Protein AF-A0A944ZKQ4-F1 (afdb_monomer)

pLDDT: mean 84.69, std 7.75, range [57.59, 96.38]

Foldseek 3Di:
DVPPPDDPVCSLVVLVVVLVVCVVVVHDDDDDDPDPVSVVSNVDDDDDD

Solvent-accessible surface area (backbone atoms only — not comparable to full-atom values): 3329 Å² total; per-residue (Å²): 106,98,48,81,88,48,57,72,68,58,35,55,53,52,50,53,50,54,52,52,51,31,60,76,67,72,48,93,78,85,90,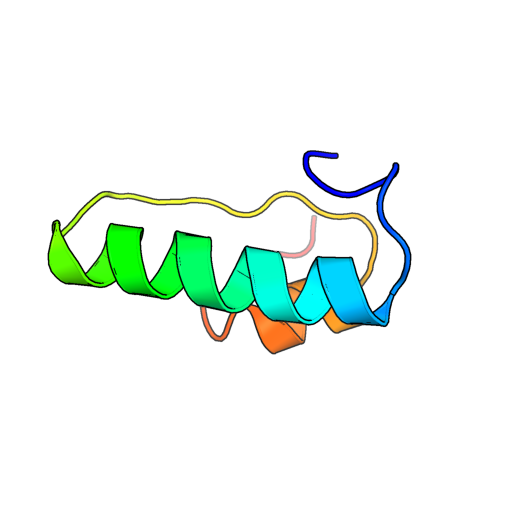72,71,94,46,69,72,58,53,60,72,65,73,62,92,82,86,87,132

Secondary structure (DSSP, 8-state):
-TTTTS-HHHHHHHHHHHHHHHHHTT-------S-HHHHHHH-S-----

Radius of gyration: 10.71 Å; Cα contacts (8 Å, |Δi|>4): 20; chains: 1; bounding box: 24×15×28 Å

Sequence (49 aa):
EPFSKLDQELRGRFRKQVFAYAVKNQLPTLLVTHDPADARAAGGDILSL

Mean predicted aligned error: 4.72 Å

Structure (mmCIF, N/CA/C/O backbone):
data_AF-A0A944ZKQ4-F1
#
_entry.id   AF-A0A944ZKQ4-F1
#
loop_
_atom_site.group_PDB
_atom_site.id
_atom_site.type_symbol
_atom_site.label_atom_id
_atom_site.label_alt_id
_atom_site.label_comp_id
_atom_site.label_asym_id
_atom_site.label_entity_id
_atom_site.label_seq_id
_atom_site.pdbx_PDB_ins_code
_atom_site.Cartn_x
_atom_site.Cartn_y
_atom_site.Cartn_z
_atom_site.occupancy
_atom_site.B_iso_or_equiv
_atom_site.auth_seq_id
_atom_site.auth_comp_id
_atom_site.auth_asym_id
_atom_site.auth_atom_id
_atom_site.pdbx_PDB_model_num
ATOM 1 N N . GLU A 1 1 ? 4.032 8.077 -8.999 1.00 57.59 1 GLU A N 1
ATOM 2 C CA . GLU A 1 1 ? 3.761 7.156 -7.875 1.00 57.59 1 GLU A CA 1
ATOM 3 C C . GLU A 1 1 ? 4.608 7.512 -6.673 1.00 57.59 1 GLU A C 1
ATOM 5 O O . GLU A 1 1 ? 5.710 8.013 -6.874 1.00 57.59 1 GLU A O 1
ATOM 10 N N . PRO A 1 2 ? 4.110 7.285 -5.447 1.00 64.06 2 PRO A N 1
ATOM 11 C CA . PRO A 1 2 ? 4.782 7.725 -4.223 1.00 64.06 2 PRO A CA 1
ATOM 12 C C . PRO A 1 2 ? 6.133 7.039 -3.981 1.00 64.06 2 PRO A C 1
ATOM 14 O O . PRO A 1 2 ? 6.956 7.573 -3.244 1.00 64.06 2 PRO A O 1
ATOM 17 N N . PHE A 1 3 ? 6.395 5.893 -4.618 1.00 67.62 3 PHE A N 1
ATOM 18 C CA . PHE A 1 3 ? 7.576 5.081 -4.325 1.00 67.62 3 PHE A CA 1
ATOM 19 C C . PHE A 1 3 ? 8.484 4.794 -5.527 1.00 67.62 3 PHE A C 1
ATOM 21 O O . PHE A 1 3 ? 9.439 4.034 -5.399 1.00 67.62 3 PHE A O 1
ATOM 28 N N . SER A 1 4 ? 8.243 5.405 -6.691 1.00 69.06 4 SER A N 1
ATOM 29 C CA . SER A 1 4 ? 8.981 5.070 -7.922 1.00 69.06 4 SER A CA 1
ATOM 30 C C . SER A 1 4 ? 10.473 5.431 -7.906 1.00 69.06 4 SER A C 1
ATOM 32 O O . SER A 1 4 ? 11.187 5.045 -8.824 1.00 69.06 4 SER A O 1
ATOM 34 N N . LYS A 1 5 ? 10.954 6.167 -6.894 1.00 73.56 5 LYS A N 1
ATOM 35 C CA . LYS A 1 5 ? 12.374 6.532 -6.730 1.00 73.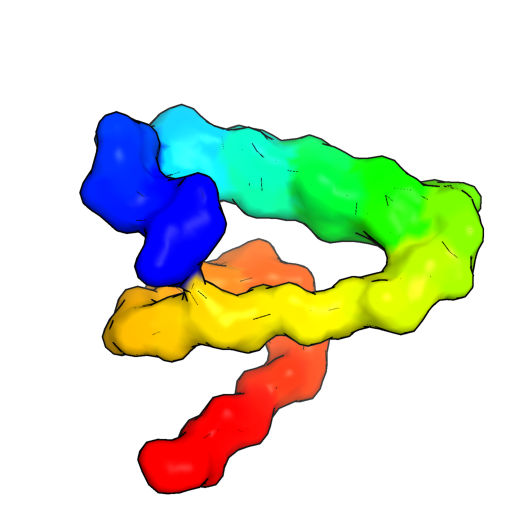56 5 LYS A CA 1
ATOM 36 C C . LYS A 1 5 ? 13.125 5.694 -5.685 1.00 73.56 5 LYS A C 1
ATOM 38 O O . LYS A 1 5 ? 14.294 5.969 -5.443 1.00 73.56 5 LYS A O 1
ATOM 43 N N . LEU A 1 6 ? 12.472 4.724 -5.044 1.00 76.25 6 LEU A N 1
ATOM 44 C CA . LEU A 1 6 ? 13.095 3.851 -4.044 1.00 76.25 6 LEU A CA 1
ATOM 45 C C . LEU A 1 6 ? 13.449 2.500 -4.674 1.00 76.25 6 LEU A C 1
ATOM 47 O O . LEU A 1 6 ? 12.722 2.014 -5.545 1.00 76.25 6 LEU A O 1
ATOM 51 N N . ASP A 1 7 ? 14.533 1.881 -4.207 1.00 80.88 7 ASP A N 1
ATOM 52 C CA . ASP A 1 7 ? 14.828 0.482 -4.520 1.00 80.88 7 ASP A CA 1
ATOM 53 C C . ASP A 1 7 ? 13.713 -0.443 -3.996 1.00 80.88 7 ASP A C 1
ATOM 55 O O . ASP A 1 7 ? 12.962 -0.079 -3.090 1.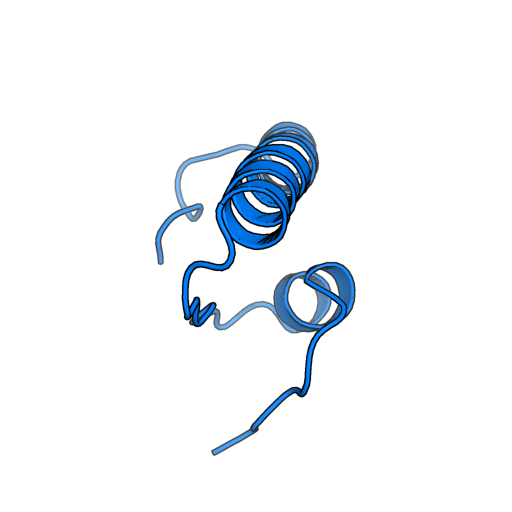00 80.88 7 ASP A O 1
ATOM 59 N N . GLN A 1 8 ? 13.575 -1.631 -4.592 1.00 73.81 8 GLN A N 1
ATOM 60 C CA . GLN A 1 8 ? 12.452 -2.549 -4.348 1.00 73.81 8 GLN A CA 1
ATOM 61 C C . GLN A 1 8 ? 12.291 -2.943 -2.870 1.00 73.81 8 GLN A C 1
ATOM 63 O O . GLN A 1 8 ? 11.165 -3.042 -2.372 1.00 73.81 8 GLN A O 1
ATOM 68 N N . GLU A 1 9 ? 13.404 -3.148 -2.165 1.00 79.75 9 GLU A N 1
ATOM 69 C CA . GLU A 1 9 ? 13.405 -3.556 -0.761 1.00 79.75 9 GLU A CA 1
ATOM 70 C C . GLU A 1 9 ? 12.932 -2.405 0.135 1.00 79.75 9 GLU A C 1
ATOM 72 O O . GLU A 1 9 ? 12.012 -2.563 0.952 1.00 79.75 9 GLU A O 1
ATOM 77 N N . LEU A 1 10 ? 13.493 -1.213 -0.077 1.00 83.25 10 LEU A N 1
ATOM 78 C CA . LEU A 1 10 ? 13.123 -0.002 0.638 1.00 83.25 10 LEU A CA 1
ATOM 79 C C . LEU A 1 10 ? 11.671 0.386 0.356 1.00 83.25 10 LEU A C 1
ATOM 81 O O . LEU A 1 10 ? 10.951 0.759 1.283 1.00 83.25 10 LEU A O 1
ATOM 85 N N . ARG A 1 11 ? 11.206 0.211 -0.884 1.00 82.12 11 ARG A N 1
ATOM 86 C CA . ARG A 1 11 ? 9.802 0.371 -1.294 1.00 82.12 11 ARG A CA 1
ATOM 87 C C . ARG A 1 11 ? 8.868 -0.474 -0.442 1.00 82.12 11 ARG A C 1
ATOM 89 O O . ARG A 1 11 ? 7.916 0.040 0.148 1.00 82.12 11 ARG A O 1
ATOM 96 N N . GLY A 1 12 ? 9.164 -1.770 -0.347 1.00 81.62 12 GLY A N 1
ATOM 97 C CA . GLY A 1 12 ? 8.364 -2.719 0.416 1.00 81.62 12 GLY A CA 1
ATOM 98 C C . GLY A 1 12 ? 8.329 -2.379 1.904 1.00 81.62 12 GLY A C 1
ATOM 99 O O . GLY A 1 12 ? 7.253 -2.385 2.513 1.00 81.62 12 GLY A O 1
ATOM 100 N N . ARG A 1 13 ? 9.485 -2.036 2.488 1.00 85.50 13 ARG A N 1
ATOM 101 C CA . ARG A 1 13 ? 9.590 -1.661 3.905 1.00 85.50 13 ARG A CA 1
ATOM 102 C C . ARG A 1 13 ? 8.845 -0.365 4.207 1.00 85.50 13 ARG A C 1
ATOM 104 O O . ARG A 1 13 ? 8.070 -0.312 5.161 1.00 85.50 13 ARG A O 1
ATOM 111 N N . PHE A 1 14 ? 9.055 0.658 3.387 1.00 85.38 14 PHE A N 1
ATOM 112 C CA . PHE A 1 14 ? 8.474 1.978 3.593 1.00 85.38 14 PHE A CA 1
ATOM 113 C C . PHE A 1 14 ? 6.955 1.950 3.421 1.00 85.38 14 PHE A C 1
ATOM 115 O O . PHE A 1 14 ? 6.235 2.482 4.264 1.00 85.38 14 PHE A O 1
ATOM 122 N N . ARG A 1 15 ? 6.446 1.225 2.413 1.00 87.31 15 ARG A N 1
ATOM 123 C CA . ARG A 1 15 ? 5.006 0.986 2.271 1.00 87.31 15 ARG A CA 1
ATOM 124 C C . ARG A 1 15 ? 4.423 0.375 3.541 1.00 87.31 15 ARG A C 1
ATOM 126 O O . ARG A 1 15 ? 3.459 0.911 4.078 1.00 87.31 15 ARG A O 1
ATOM 133 N N . LYS A 1 16 ? 4.991 -0.736 4.025 1.00 87.06 16 LYS A N 1
ATOM 134 C CA . LYS A 1 16 ? 4.478 -1.414 5.228 1.00 87.06 16 LYS A CA 1
ATOM 135 C C . LYS A 1 16 ? 4.410 -0.461 6.420 1.00 87.06 16 LYS A C 1
ATOM 137 O O . LYS A 1 16 ? 3.419 -0.470 7.142 1.00 87.06 16 LYS A O 1
ATOM 142 N N . GLN A 1 17 ? 5.427 0.383 6.593 1.00 89.62 17 GLN A N 1
ATOM 143 C CA . GLN A 1 17 ? 5.437 1.395 7.646 1.00 89.62 17 GLN A CA 1
ATOM 144 C C . GLN A 1 17 ? 4.302 2.412 7.468 1.00 89.62 17 GLN A C 1
ATOM 146 O O . GLN A 1 17 ? 3.520 2.597 8.396 1.00 89.62 17 GLN A O 1
ATOM 151 N N . VAL A 1 18 ? 4.158 3.021 6.288 1.00 89.25 18 VAL A N 1
ATOM 152 C CA . VAL A 1 18 ? 3.106 4.019 6.021 1.00 89.25 18 VAL A CA 1
ATOM 153 C C . VAL A 1 18 ? 1.710 3.445 6.272 1.00 89.25 18 VAL A C 1
ATOM 155 O O . VAL A 1 18 ? 0.915 4.068 6.973 1.00 89.25 18 VAL A O 1
ATOM 158 N N . PHE A 1 19 ? 1.425 2.236 5.779 1.00 88.94 19 PHE A N 1
ATOM 159 C CA . PHE A 1 19 ? 0.126 1.593 5.996 1.00 88.94 19 PHE A CA 1
ATOM 160 C C . PHE A 1 19 ? -0.115 1.232 7.461 1.00 88.94 19 PHE A C 1
ATOM 162 O O . PHE A 1 19 ? -1.215 1.452 7.963 1.00 88.94 19 PHE A O 1
ATOM 169 N N . ALA A 1 20 ? 0.903 0.758 8.184 1.00 90.75 20 ALA A N 1
ATOM 170 C CA . ALA A 1 20 ? 0.775 0.500 9.617 1.00 90.75 20 ALA A CA 1
ATOM 171 C C . ALA A 1 20 ? 0.425 1.779 10.399 1.00 90.75 20 ALA A C 1
ATOM 173 O O . ALA A 1 20 ? -0.434 1.752 11.282 1.00 90.75 20 ALA A O 1
ATOM 174 N N . TYR A 1 21 ? 1.040 2.914 10.050 1.00 93.00 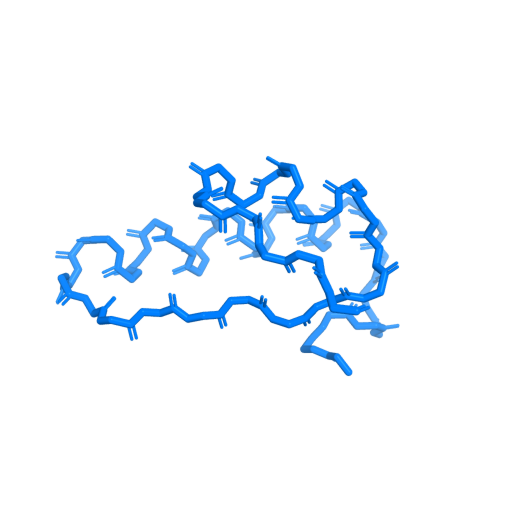21 TYR A N 1
ATOM 175 C CA . TYR A 1 21 ? 0.696 4.208 10.639 1.00 93.00 21 TYR A CA 1
ATOM 176 C C . TYR A 1 21 ? -0.712 4.668 10.257 1.00 93.00 21 TYR A C 1
ATOM 178 O O . TYR A 1 21 ? -1.442 5.139 11.128 1.00 93.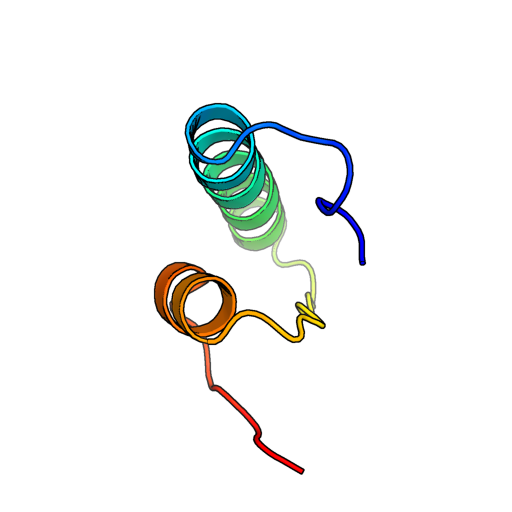00 21 TYR A O 1
ATOM 186 N N . ALA A 1 22 ? -1.113 4.512 8.996 1.00 92.19 22 ALA A N 1
ATOM 187 C CA . ALA A 1 22 ? -2.452 4.866 8.539 1.00 92.19 22 ALA A CA 1
ATOM 188 C C . ALA A 1 22 ? -3.539 4.077 9.284 1.00 92.19 22 ALA A C 1
ATOM 190 O O . ALA A 1 22 ? -4.480 4.675 9.803 1.00 92.19 22 ALA A O 1
ATOM 191 N N . VAL A 1 23 ? -3.360 2.759 9.426 1.00 90.00 23 VAL A N 1
ATOM 192 C CA . VAL A 1 23 ? -4.271 1.883 10.180 1.00 90.00 23 VAL A CA 1
ATOM 193 C C . VAL A 1 23 ? -4.323 2.289 11.650 1.00 90.00 23 VAL A C 1
ATOM 195 O O . VAL A 1 23 ? -5.408 2.449 12.204 1.00 90.00 23 VAL A O 1
ATOM 198 N N . LYS A 1 24 ? -3.162 2.524 12.277 1.00 94.38 24 LYS A N 1
ATOM 199 C CA . LYS A 1 24 ? -3.083 2.946 13.684 1.00 94.38 24 LYS A CA 1
ATOM 200 C C . LYS A 1 24 ? -3.844 4.249 13.954 1.00 94.38 24 LYS A C 1
ATOM 202 O O . LYS A 1 24 ? -4.396 4.406 15.037 1.00 94.38 24 LYS A O 1
ATOM 207 N N . ASN A 1 25 ? -3.863 5.168 12.991 1.00 96.38 25 ASN A N 1
ATOM 208 C CA . ASN A 1 25 ? -4.540 6.462 13.105 1.00 96.38 25 ASN A CA 1
ATOM 209 C C . ASN A 1 25 ? -5.938 6.474 12.459 1.00 96.38 25 ASN A C 1
ATOM 211 O O . ASN A 1 25 ? -6.537 7.539 12.357 1.00 96.38 25 ASN A O 1
ATOM 215 N N . GLN A 1 26 ? -6.448 5.318 12.013 1.00 92.25 26 GLN A N 1
ATOM 216 C CA . GLN A 1 26 ? -7.751 5.179 11.347 1.00 92.25 26 GLN A CA 1
ATOM 217 C C . GLN A 1 26 ? -7.930 6.132 10.152 1.00 92.25 26 GLN A C 1
ATOM 219 O O . GLN A 1 26 ? -9.010 6.671 9.914 1.00 92.25 26 GLN A O 1
ATO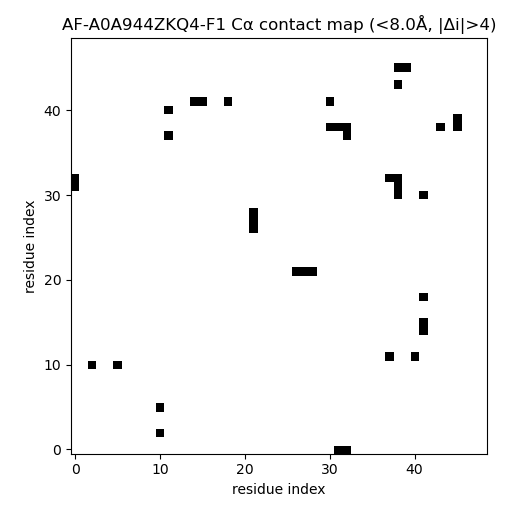M 224 N N . LEU A 1 27 ? -6.854 6.352 9.393 1.00 92.56 27 LEU A N 1
ATOM 225 C CA . LEU A 1 27 ? -6.860 7.277 8.266 1.00 92.56 27 LEU A CA 1
ATOM 226 C C . LEU A 1 27 ? -7.377 6.584 6.996 1.00 92.56 27 LEU A C 1
ATOM 228 O O . LEU A 1 27 ? -6.812 5.557 6.599 1.00 92.56 27 LEU A O 1
ATOM 232 N N . PRO A 1 28 ? -8.381 7.152 6.301 1.00 90.25 28 PRO A N 1
ATOM 233 C CA . PRO A 1 28 ? -8.779 6.661 4.988 1.00 90.25 28 PRO A CA 1
ATOM 234 C C . PRO A 1 28 ? -7.612 6.846 4.011 1.00 90.25 28 PRO A C 1
ATOM 236 O O 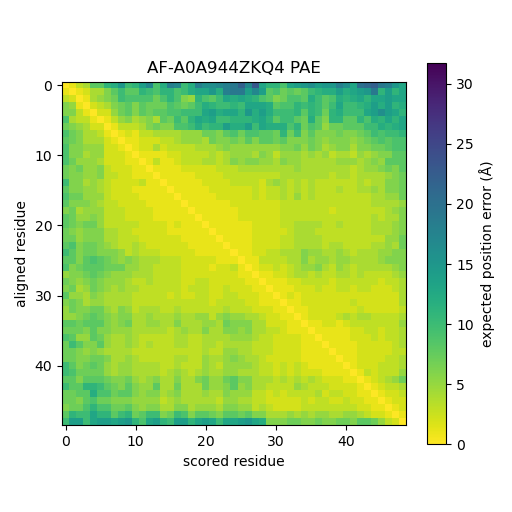. PRO A 1 28 ? -7.139 7.961 3.795 1.00 90.25 28 PRO A O 1
ATOM 239 N N . THR A 1 29 ? -7.118 5.742 3.452 1.00 90.94 29 THR A N 1
ATOM 240 C CA . THR A 1 29 ? -5.874 5.715 2.669 1.00 90.94 29 THR A CA 1
ATOM 241 C C . THR A 1 29 ? -6.076 4.945 1.369 1.00 90.94 29 THR A C 1
ATOM 243 O O . THR A 1 29 ? -6.628 3.849 1.384 1.00 90.94 29 THR A O 1
ATOM 246 N N . LEU A 1 30 ? -5.590 5.499 0.254 1.00 90.44 30 LEU A N 1
ATOM 247 C CA . LEU A 1 30 ? -5.613 4.884 -1.075 1.00 90.44 30 LEU A CA 1
ATOM 248 C C . LEU A 1 30 ? -4.183 4.760 -1.615 1.00 90.44 30 LEU A C 1
ATOM 250 O O . LEU A 1 30 ? -3.440 5.742 -1.632 1.00 90.44 30 LEU A O 1
ATOM 254 N N . LEU A 1 31 ? -3.809 3.570 -2.094 1.00 88.50 31 LEU A N 1
ATOM 255 C CA . LEU A 1 31 ? -2.579 3.374 -2.864 1.00 88.50 31 LEU A CA 1
ATOM 256 C C . LEU A 1 31 ? -2.890 3.415 -4.357 1.00 88.50 31 LEU A C 1
ATOM 258 O O . LEU A 1 31 ? -3.670 2.602 -4.838 1.00 88.50 31 LEU A O 1
ATOM 262 N N . VAL A 1 32 ? -2.214 4.292 -5.096 1.00 89.81 32 VAL A N 1
ATOM 263 C CA . VAL A 1 32 ? -2.223 4.272 -6.564 1.00 89.81 32 VAL A CA 1
ATOM 264 C C . VAL A 1 32 ? -0.866 3.785 -7.049 1.00 89.81 32 VAL A C 1
ATOM 266 O O . VAL A 1 32 ? 0.161 4.392 -6.727 1.00 89.81 32 VAL A O 1
ATOM 269 N N . THR A 1 33 ? -0.857 2.683 -7.798 1.00 85.81 33 THR A N 1
ATOM 270 C CA . THR A 1 33 ? 0.359 2.113 -8.381 1.00 85.81 33 THR A CA 1
ATOM 271 C C . THR A 1 33 ? 0.086 1.348 -9.678 1.00 85.81 33 THR A C 1
ATOM 273 O O . THR A 1 33 ? -0.962 0.723 -9.813 1.00 85.81 33 THR A O 1
ATOM 276 N N . HIS A 1 34 ? 1.035 1.386 -10.615 1.00 86.94 34 HIS A N 1
ATOM 277 C CA . HIS A 1 34 ? 1.090 0.558 -11.819 1.00 86.94 34 HIS A CA 1
ATOM 278 C C . HIS A 1 34 ? 1.715 -0.810 -11.553 1.00 86.94 34 HIS A C 1
ATOM 280 O O . HIS A 1 34 ? 1.676 -1.675 -12.425 1.00 86.94 34 HIS A O 1
ATOM 286 N N . ASP A 1 35 ? 2.327 -1.012 -10.384 1.00 84.75 35 ASP A N 1
ATOM 287 C CA . ASP A 1 35 ? 2.954 -2.277 -10.037 1.00 84.75 35 ASP A CA 1
ATOM 288 C C . ASP A 1 35 ? 1.928 -3.197 -9.340 1.00 84.75 35 ASP A C 1
ATOM 290 O O . ASP A 1 35 ? 1.489 -2.930 -8.215 1.00 84.75 35 ASP A O 1
ATOM 294 N N . PRO A 1 36 ? 1.539 -4.318 -9.970 1.00 84.38 36 PRO A N 1
ATOM 295 C CA . PRO A 1 36 ? 0.568 -5.236 -9.391 1.00 84.38 36 PRO A CA 1
ATOM 296 C C . PRO A 1 36 ? 1.108 -5.970 -8.155 1.00 84.38 36 PRO A C 1
ATOM 298 O O . PRO A 1 36 ? 0.323 -6.399 -7.305 1.00 84.38 36 PRO A O 1
ATOM 301 N N . ALA A 1 37 ? 2.429 -6.129 -8.015 1.00 84.62 37 ALA A N 1
ATOM 302 C CA . ALA A 1 37 ? 3.020 -6.637 -6.781 1.00 84.62 37 ALA A CA 1
ATOM 303 C C . ALA A 1 37 ? 2.823 -5.635 -5.642 1.00 84.62 37 ALA A C 1
ATOM 305 O O . ALA A 1 37 ? 2.571 -6.038 -4.502 1.00 84.62 37 ALA A O 1
ATOM 306 N N . ASP A 1 38 ? 2.854 -4.341 -5.962 1.00 83.38 38 ASP A N 1
ATOM 307 C CA . ASP A 1 38 ? 2.666 -3.303 -4.972 1.00 83.38 38 ASP A CA 1
ATOM 308 C C . ASP A 1 38 ? 1.226 -3.201 -4.463 1.00 83.38 38 ASP A C 1
ATOM 310 O O . ASP A 1 38 ? 1.018 -3.021 -3.258 1.00 83.38 38 ASP A O 1
ATOM 314 N N . ALA A 1 39 ? 0.249 -3.372 -5.354 1.00 87.00 39 ALA A N 1
ATOM 315 C CA . ALA A 1 39 ? -1.162 -3.445 -4.988 1.00 87.00 39 ALA A CA 1
ATOM 316 C C . ALA A 1 39 ? -1.441 -4.644 -4.063 1.00 87.00 39 ALA A C 1
ATOM 318 O O . ALA A 1 39 ? -2.028 -4.483 -2.995 1.00 87.00 39 ALA A O 1
ATOM 319 N N . ARG A 1 40 ? -0.927 -5.837 -4.406 1.00 86.88 40 ARG A N 1
ATOM 320 C CA . ARG A 1 40 ? -1.070 -7.044 -3.567 1.00 86.88 40 ARG A CA 1
ATOM 321 C C . ARG A 1 40 ? -0.447 -6.877 -2.186 1.00 86.88 40 ARG A C 1
ATOM 323 O O . ARG A 1 40 ? -1.028 -7.281 -1.185 1.00 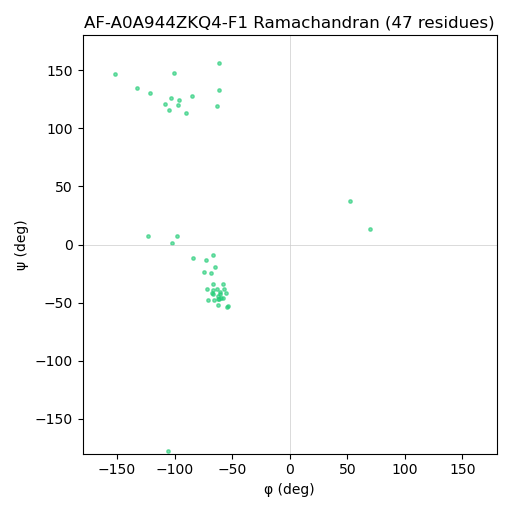86.88 40 ARG A O 1
ATOM 330 N N . ALA A 1 41 ? 0.734 -6.273 -2.123 1.00 85.19 41 ALA A N 1
ATOM 331 C CA . ALA A 1 41 ? 1.450 -6.076 -0.871 1.00 85.19 41 ALA A CA 1
ATOM 332 C C . ALA A 1 41 ? 0.839 -4.991 0.036 1.00 85.19 41 ALA A C 1
ATOM 334 O O . ALA A 1 41 ? 1.225 -4.912 1.203 1.00 85.19 41 ALA A O 1
ATOM 335 N N . ALA A 1 42 ? -0.083 -4.163 -0.468 1.00 83.38 42 ALA A N 1
ATOM 336 C CA . ALA A 1 42 ? -0.845 -3.221 0.350 1.00 83.38 42 ALA A CA 1
ATOM 337 C C . ALA A 1 42 ? -1.927 -3.913 1.197 1.00 83.38 42 ALA A C 1
ATOM 339 O O . ALA A 1 42 ? -2.303 -3.383 2.238 1.00 83.38 42 ALA A O 1
ATOM 340 N N . GLY A 1 43 ? -2.390 -5.101 0.787 1.00 82.81 43 GLY A N 1
ATOM 341 C CA . GLY A 1 43 ? -3.307 -5.935 1.572 1.00 82.81 43 GLY A CA 1
ATOM 342 C C . GLY A 1 43 ? -4.733 -5.390 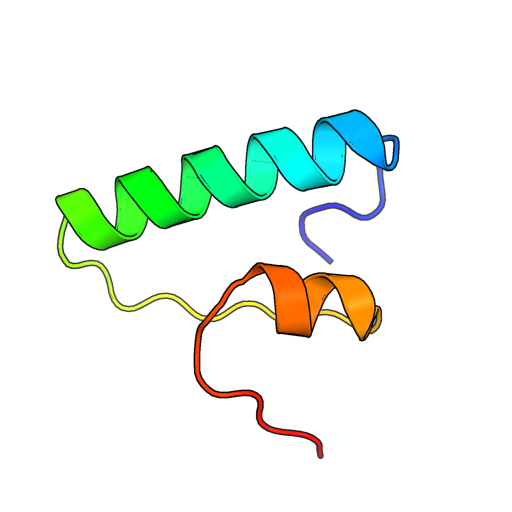1.718 1.00 82.81 43 GLY A C 1
ATOM 343 O O . GLY A 1 43 ? -5.467 -5.880 2.570 1.00 82.81 43 GLY A O 1
ATOM 344 N N . GLY A 1 44 ? -5.111 -4.384 0.925 1.00 85.12 44 GLY A N 1
ATOM 345 C CA . GLY A 1 44 ? -6.477 -3.863 0.834 1.00 85.12 44 GLY A CA 1
ATOM 346 C C . GLY A 1 44 ? -7.174 -4.286 -0.459 1.00 85.12 44 GLY A C 1
ATOM 347 O O . GLY A 1 44 ? -6.591 -4.994 -1.283 1.00 85.12 44 GLY A O 1
ATOM 348 N N . ASP A 1 45 ? -8.408 -3.817 -0.645 1.00 90.06 45 ASP A N 1
ATOM 349 C CA . ASP A 1 45 ? -9.159 -4.047 -1.878 1.00 90.06 45 ASP A CA 1
ATOM 350 C C . ASP A 1 45 ? -8.438 -3.422 -3.077 1.00 90.06 45 ASP A C 1
ATOM 352 O O . ASP A 1 45 ? -7.999 -2.269 -3.044 1.00 90.06 45 ASP A O 1
ATOM 356 N N . ILE A 1 46 ? -8.314 -4.202 -4.151 1.00 90.12 46 ILE A N 1
ATOM 357 C CA . ILE A 1 46 ? -7.649 -3.778 -5.381 1.00 90.12 46 ILE A CA 1
ATOM 358 C C . ILE A 1 46 ? -8.723 -3.488 -6.420 1.00 90.12 46 ILE A C 1
ATOM 360 O O . ILE A 1 46 ? -9.427 -4.393 -6.867 1.00 90.12 46 ILE A O 1
ATOM 364 N N . LEU A 1 47 ? -8.813 -2.228 -6.834 1.00 89.19 47 LEU A N 1
ATOM 365 C CA . LEU A 1 47 ? -9.621 -1.815 -7.973 1.00 89.19 47 LEU A CA 1
ATOM 366 C C . LEU A 1 47 ? -8.718 -1.711 -9.207 1.00 89.19 47 LEU A C 1
ATOM 368 O O . LEU A 1 47 ? -7.769 -0.929 -9.209 1.00 89.19 47 LEU A O 1
ATOM 372 N N . SER A 1 48 ? -9.017 -2.492 -10.245 1.00 85.25 48 SER A N 1
ATOM 373 C CA . SER A 1 48 ? -8.379 -2.365 -11.559 1.00 85.25 48 SER A CA 1
ATOM 374 C C . SER A 1 48 ? -9.349 -1.660 -12.502 1.00 85.25 48 SER A C 1
ATOM 376 O O . SER A 1 48 ? -10.494 -2.094 -12.622 1.00 85.25 48 SER A O 1
ATOM 378 N N . LEU A 1 49 ? -8.889 -0.581 -13.136 1.00 80.75 49 LEU A N 1
ATOM 379 C CA . LEU A 1 49 ? -9.629 0.210 -14.123 1.00 80.75 49 LEU A CA 1
ATOM 380 C C . LEU A 1 49 ? -8.996 0.064 -15.507 1.00 80.75 49 LEU A C 1
ATOM 382 O O . LEU A 1 49 ? -7.758 -0.125 -15.553 1.00 80.75 49 LEU A O 1
#